Protein AF-A0A7R9L0I6-F1 (afdb_monomer_lite)

Foldseek 3Di:
DLVVLVVLLVVLVVVLVVLVVVLVVDDDPVSVVVSVVVNVVSVVVSVVSVVVSVVVVVVVVVVVVPPDDDDDDDDDDDDDDDDDPPDDDDDDPDDDDDPVDPDDDDDDDDPPPDDDDPVPDDDD

Radius of gyration: 24.61 Å; chains: 1; bounding box: 44×45×65 Å

Structure (mmCIF, N/CA/C/O backbone):
data_AF-A0A7R9L0I6-F1
#
_entry.id   AF-A0A7R9L0I6-F1
#
loop_
_atom_site.group_PDB
_atom_site.id
_atom_site.type_symbol
_atom_site.label_atom_id
_atom_site.label_alt_id
_atom_site.label_comp_id
_atom_site.label_asym_id
_atom_site.label_entity_id
_atom_site.label_seq_id
_atom_site.pdbx_PDB_ins_code
_atom_site.Cartn_x
_atom_site.Cartn_y
_atom_site.Cartn_z
_atom_site.occupancy
_atom_site.B_iso_or_equiv
_atom_site.auth_seq_id
_atom_site.auth_comp_id
_atom_site.auth_asym_id
_atom_site.auth_atom_id
_atom_site.pdbx_PDB_model_num
ATOM 1 N N . MET A 1 1 ? 10.136 9.818 -16.690 1.00 66.94 1 MET A N 1
ATOM 2 C CA . MET A 1 1 ? 10.253 8.770 -15.650 1.00 66.94 1 MET A CA 1
ATOM 3 C C . MET A 1 1 ? 10.707 9.339 -14.301 1.00 66.94 1 MET A C 1
ATOM 5 O O . MET A 1 1 ? 9.999 9.142 -13.325 1.00 66.94 1 MET A O 1
ATOM 9 N N . ALA A 1 2 ? 11.794 10.122 -14.231 1.00 76.00 2 ALA A N 1
ATOM 10 C CA . ALA A 1 2 ? 12.286 10.714 -12.974 1.00 76.00 2 ALA A CA 1
ATOM 11 C C . ALA A 1 2 ? 11.295 11.662 -12.254 1.00 76.00 2 ALA A C 1
ATOM 13 O O . ALA A 1 2 ? 11.227 11.666 -11.028 1.00 76.00 2 ALA A O 1
ATOM 14 N N . ALA A 1 3 ? 10.499 12.439 -13.001 1.00 84.69 3 ALA A N 1
ATOM 15 C CA . ALA A 1 3 ? 9.495 13.342 -12.424 1.00 84.69 3 ALA A CA 1
ATOM 16 C C . ALA A 1 3 ? 8.333 12.596 -11.740 1.00 84.69 3 ALA A C 1
ATOM 18 O O . ALA A 1 3 ? 7.868 13.033 -10.692 1.00 84.69 3 ALA A O 1
ATOM 19 N N . GLN A 1 4 ? 7.915 11.455 -12.300 1.00 89.31 4 GLN A N 1
ATOM 20 C CA . GLN A 1 4 ? 6.885 10.604 -11.700 1.00 89.31 4 GLN A CA 1
ATOM 21 C C . GLN A 1 4 ? 7.393 10.007 -10.386 1.00 89.31 4 GLN A C 1
ATOM 23 O O . GLN A 1 4 ? 6.761 10.175 -9.357 1.00 89.31 4 GLN A O 1
ATOM 28 N N . LEU A 1 5 ? 8.609 9.455 -10.399 1.00 90.06 5 LEU A N 1
ATOM 29 C CA . LEU A 1 5 ? 9.233 8.874 -9.211 1.00 90.06 5 LEU A CA 1
ATOM 30 C C . LEU A 1 5 ? 9.379 9.887 -8.062 1.00 90.06 5 LEU A C 1
ATOM 32 O O . LEU A 1 5 ? 9.248 9.540 -6.894 1.00 90.06 5 LEU A O 1
ATOM 36 N N . LYS A 1 6 ? 9.650 11.156 -8.390 1.00 91.38 6 LYS A N 1
ATOM 37 C CA . LYS A 1 6 ? 9.689 12.241 -7.404 1.00 91.38 6 LYS A CA 1
ATOM 38 C C . LYS A 1 6 ? 8.309 12.489 -6.785 1.00 91.38 6 LYS A C 1
ATOM 40 O O . LYS A 1 6 ? 8.226 12.603 -5.568 1.00 91.38 6 LYS A O 1
ATOM 45 N N . LYS A 1 7 ? 7.263 12.554 -7.613 1.00 95.00 7 LYS A N 1
ATOM 46 C CA . LYS A 1 7 ? 5.880 12.730 -7.157 1.00 95.00 7 LYS A CA 1
ATOM 47 C C . LYS A 1 7 ? 5.444 11.575 -6.250 1.00 95.00 7 LYS A C 1
ATOM 49 O O . LYS A 1 7 ? 4.889 11.829 -5.190 1.00 95.00 7 LYS A O 1
ATOM 54 N N . ASP A 1 8 ? 5.766 10.340 -6.628 1.00 94.44 8 ASP A N 1
ATOM 55 C CA . ASP A 1 8 ? 5.416 9.145 -5.851 1.00 94.44 8 ASP A CA 1
ATOM 56 C C . ASP A 1 8 ? 6.080 9.167 -4.458 1.00 94.44 8 ASP A C 1
ATOM 58 O O . ASP A 1 8 ? 5.448 8.860 -3.452 1.00 94.44 8 ASP A O 1
ATOM 62 N N . ILE A 1 9 ? 7.343 9.606 -4.367 1.00 93.94 9 ILE A N 1
ATOM 63 C CA . ILE A 1 9 ? 8.041 9.762 -3.078 1.00 93.94 9 ILE A CA 1
ATOM 64 C C . ILE A 1 9 ? 7.382 10.843 -2.206 1.00 93.94 9 ILE A C 1
ATOM 66 O O . ILE A 1 9 ? 7.241 10.644 -1.000 1.00 93.94 9 ILE A O 1
ATOM 70 N N . GLU A 1 10 ? 6.991 11.976 -2.795 1.00 96.12 10 GLU A N 1
ATOM 71 C CA . GLU A 1 10 ? 6.311 13.063 -2.074 1.00 96.12 10 GLU A CA 1
ATOM 72 C C . GLU A 1 10 ? 4.941 12.619 -1.537 1.00 96.12 10 GLU A C 1
ATOM 74 O O . GLU A 1 10 ? 4.581 12.955 -0.408 1.00 96.12 10 GLU A O 1
ATOM 79 N N . GLU A 1 11 ? 4.202 11.822 -2.309 1.00 97.25 11 GLU A N 1
ATOM 80 C CA . GLU A 1 11 ? 2.923 11.245 -1.890 1.00 97.25 11 GLU A CA 1
ATOM 81 C C . GLU A 1 11 ? 3.097 10.258 -0.730 1.00 97.25 11 GLU A C 1
ATOM 83 O O . GLU A 1 11 ? 2.384 10.346 0.271 1.00 97.25 11 GLU A O 1
ATOM 88 N N . ILE A 1 12 ? 4.103 9.379 -0.798 1.00 96.75 12 ILE A N 1
ATOM 89 C CA . ILE A 1 12 ? 4.423 8.479 0.317 1.00 96.75 12 ILE A CA 1
ATOM 90 C C . ILE A 1 12 ? 4.806 9.270 1.578 1.00 96.75 12 ILE A C 1
ATOM 92 O O . ILE A 1 12 ? 4.391 8.900 2.675 1.00 96.75 12 ILE A O 1
ATOM 96 N N . ASP A 1 13 ? 5.549 10.372 1.450 1.00 97.00 13 ASP A N 1
ATOM 97 C CA . ASP A 1 13 ? 5.916 11.228 2.587 1.00 97.00 13 ASP A CA 1
ATOM 98 C C . ASP A 1 13 ? 4.717 11.920 3.237 1.00 97.00 13 ASP A C 1
ATOM 100 O O . ASP A 1 13 ? 4.650 12.046 4.46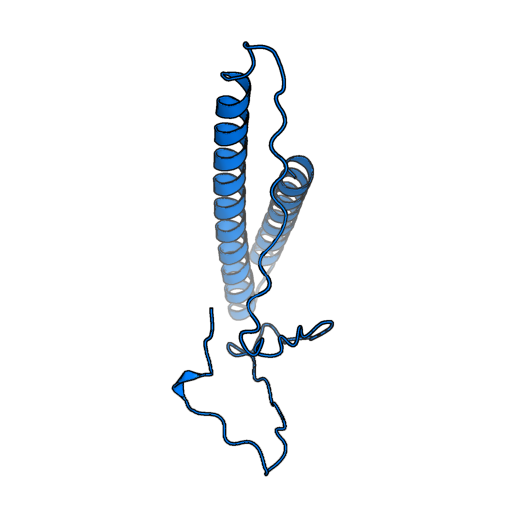8 1.00 97.00 13 ASP A O 1
ATOM 104 N N . HIS A 1 14 ? 3.746 12.332 2.426 1.00 97.81 14 HIS A N 1
ATOM 105 C CA . HIS A 1 14 ? 2.483 12.858 2.919 1.00 97.81 14 HIS A CA 1
ATOM 106 C C . HIS A 1 14 ? 1.698 11.786 3.686 1.00 97.81 14 HIS A C 1
ATOM 108 O O . HIS A 1 14 ? 1.356 11.992 4.853 1.00 97.81 14 HIS A O 1
ATOM 114 N N . ASN A 1 15 ? 1.510 10.616 3.074 1.00 97.19 15 ASN A N 1
ATOM 115 C CA . ASN A 1 15 ? 0.753 9.507 3.655 1.00 97.19 15 ASN A CA 1
ATOM 116 C C . ASN A 1 15 ? 1.399 8.982 4.945 1.00 97.19 15 ASN A C 1
ATOM 118 O O . ASN A 1 15 ? 0.704 8.704 5.919 1.00 97.19 15 ASN A O 1
ATOM 122 N N . LEU A 1 16 ? 2.733 8.895 5.001 1.00 97.38 16 LEU A N 1
ATOM 123 C CA . LEU A 1 16 ? 3.459 8.528 6.221 1.00 97.38 16 LEU A CA 1
ATOM 124 C C . LEU A 1 16 ? 3.205 9.530 7.348 1.00 97.38 16 LEU A C 1
ATOM 126 O O . LEU A 1 16 ? 2.970 9.136 8.490 1.00 97.38 16 LEU A O 1
ATOM 130 N N . SER A 1 17 ? 3.236 10.823 7.029 1.00 97.62 17 SER A N 1
ATOM 131 C CA . SER A 1 17 ? 2.995 11.882 8.011 1.00 97.62 17 SER A CA 1
ATOM 132 C C . SER A 1 17 ? 1.564 11.822 8.559 1.00 97.62 17 SER A C 1
ATOM 134 O O . SER A 1 17 ? 1.356 11.979 9.766 1.00 97.62 17 SER A O 1
ATOM 136 N N . GLU A 1 18 ? 0.585 11.541 7.696 1.00 97.62 18 GLU A N 1
ATOM 137 C CA . GLU A 1 18 ? -0.809 11.328 8.092 1.00 97.62 18 GLU A CA 1
ATOM 138 C C . GLU A 1 18 ? -0.967 10.078 8.969 1.00 97.62 18 GLU A C 1
ATOM 140 O O . GLU A 1 18 ? -1.536 10.165 10.058 1.00 97.62 18 GLU A O 1
ATOM 145 N N . LEU A 1 19 ? -0.411 8.933 8.563 1.00 96.88 19 LEU A N 1
ATOM 146 C CA . LEU A 1 19 ? -0.495 7.684 9.328 1.00 96.88 19 LEU A CA 1
ATOM 147 C C . LEU A 1 19 ? 0.127 7.806 10.720 1.00 96.88 19 LEU A C 1
ATOM 149 O O . LEU A 1 19 ? -0.463 7.331 11.691 1.00 96.88 19 LEU A O 1
ATOM 153 N N . LEU A 1 20 ? 1.273 8.480 10.843 1.00 94.62 20 LEU A N 1
ATOM 154 C CA . LEU A 1 20 ? 1.897 8.747 12.141 1.00 94.62 20 LEU A CA 1
ATOM 155 C C . LEU A 1 20 ? 1.007 9.638 13.018 1.00 94.62 20 LEU A C 1
ATOM 157 O O . LEU A 1 20 ? 0.880 9.394 14.219 1.00 94.62 20 LEU A O 1
ATOM 161 N N . SER A 1 21 ? 0.345 10.639 12.431 1.00 97.44 21 SER A N 1
ATOM 162 C CA . SER A 1 21 ? -0.634 11.466 13.146 1.00 97.44 21 SER A CA 1
ATOM 163 C C . SER A 1 21 ? -1.826 10.637 13.637 1.00 97.44 21 SER A C 1
ATOM 165 O O . SER A 1 21 ? -2.201 10.702 14.812 1.00 97.44 21 SER A O 1
ATOM 167 N N . LEU A 1 22 ? -2.383 9.788 12.771 1.00 97.25 22 LEU A N 1
ATOM 168 C CA . LEU A 1 22 ? -3.489 8.894 13.111 1.00 97.25 22 LEU A CA 1
ATOM 169 C C . LEU A 1 22 ? -3.093 7.882 14.194 1.00 97.25 22 LEU A C 1
ATOM 171 O O . LEU A 1 22 ? -3.896 7.595 15.083 1.00 97.25 22 LEU A O 1
ATOM 175 N N . GLU A 1 23 ? -1.862 7.369 14.169 1.00 95.19 23 GLU A N 1
ATOM 17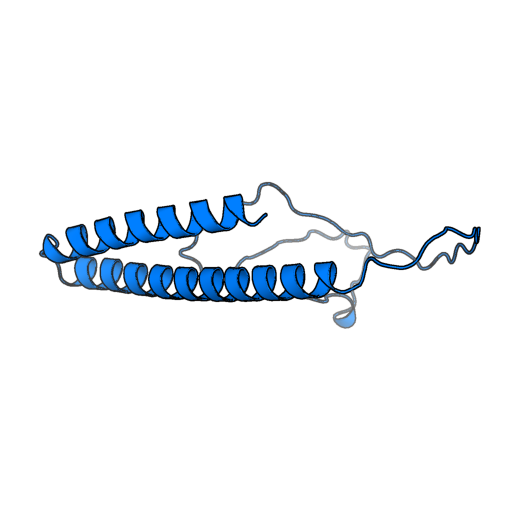6 C CA . GLU A 1 23 ? -1.353 6.426 15.170 1.00 95.19 23 GLU A CA 1
ATOM 177 C C . GLU A 1 23 ? -1.241 7.076 16.556 1.00 95.19 23 GLU A C 1
ATOM 179 O O . GLU A 1 23 ? -1.624 6.462 17.559 1.00 95.19 23 GLU A O 1
ATOM 184 N N . LEU A 1 24 ? -0.793 8.336 16.615 1.00 95.44 24 LEU A N 1
ATOM 185 C CA . LEU A 1 24 ? -0.745 9.122 17.852 1.00 95.44 24 LEU A CA 1
ATOM 186 C C . LEU A 1 24 ? -2.143 9.355 18.440 1.00 95.44 24 LEU A C 1
ATOM 188 O O . LEU A 1 24 ? -2.321 9.294 19.660 1.00 95.44 24 LEU A O 1
ATOM 192 N N . LEU A 1 25 ? -3.137 9.601 17.585 1.00 97.00 25 LEU A N 1
ATOM 193 C CA . LEU A 1 25 ? -4.526 9.834 17.995 1.00 97.00 25 LEU A CA 1
ATOM 194 C C . LEU A 1 25 ? -5.285 8.538 18.317 1.00 97.00 25 LEU A C 1
ATOM 196 O O . LEU A 1 25 ? -6.281 8.560 19.053 1.00 97.00 25 LEU A O 1
ATOM 200 N N . ALA A 1 26 ? -4.839 7.399 17.790 1.00 96.19 26 ALA A N 1
ATOM 201 C CA . ALA A 1 26 ? -5.503 6.122 17.979 1.00 96.19 26 ALA A CA 1
ATOM 202 C C . ALA A 1 26 ? -5.474 5.689 19.454 1.00 96.19 26 ALA A C 1
ATOM 204 O O . ALA A 1 26 ? -4.437 5.649 20.110 1.00 96.19 26 ALA A O 1
ATOM 205 N N . LYS A 1 27 ? -6.635 5.296 19.990 1.00 96.19 27 LYS A N 1
ATOM 206 C CA . LYS A 1 27 ? -6.759 4.796 21.376 1.00 96.19 27 LYS A CA 1
ATOM 207 C C . LYS A 1 27 ? -6.790 3.272 21.468 1.00 96.19 27 LYS A C 1
ATOM 209 O O . LYS A 1 27 ? -6.405 2.706 22.485 1.00 96.19 27 LYS A O 1
ATOM 214 N N . ARG A 1 28 ? -7.267 2.597 20.418 1.00 97.50 28 ARG A N 1
ATOM 215 C CA . ARG A 1 28 ? -7.422 1.135 20.388 1.00 97.50 28 ARG A CA 1
ATOM 216 C C . ARG A 1 28 ? -6.122 0.477 19.939 1.00 97.50 28 ARG A C 1
ATOM 218 O O . ARG A 1 28 ? -5.606 0.820 18.880 1.00 97.50 28 ARG A O 1
ATOM 225 N N . GLN A 1 29 ? -5.654 -0.517 20.694 1.00 95.69 29 GLN A N 1
ATOM 226 C CA . GLN A 1 29 ? -4.385 -1.194 20.412 1.00 95.69 29 GLN A CA 1
ATOM 227 C C . GLN A 1 29 ? -4.347 -1.829 19.018 1.00 95.69 29 GLN A C 1
ATOM 229 O O . GLN A 1 29 ? -3.388 -1.623 18.287 1.00 95.69 29 GLN A O 1
ATOM 234 N N . HIS A 1 30 ? -5.417 -2.519 18.614 1.00 96.19 30 HIS A N 1
ATOM 235 C CA . HIS A 1 30 ? -5.525 -3.095 17.271 1.00 96.19 30 HIS A CA 1
ATOM 236 C C . HIS A 1 30 ? -5.347 -2.044 16.160 1.00 96.19 30 HIS A C 1
ATOM 238 O O . HIS A 1 30 ? -4.651 -2.287 15.181 1.00 96.19 30 HIS A O 1
ATOM 244 N N . VAL A 1 31 ? -5.940 -0.855 16.325 1.00 96.62 31 VAL A N 1
ATOM 245 C CA . VAL A 1 31 ? -5.835 0.233 15.339 1.00 96.62 31 VAL A CA 1
ATOM 246 C C . VAL A 1 31 ? -4.404 0.764 15.276 1.00 96.62 31 VAL A C 1
ATOM 248 O O . VAL A 1 31 ? -3.886 0.952 14.183 1.00 96.62 31 VAL A O 1
ATOM 251 N N . LYS A 1 32 ? -3.730 0.919 16.424 1.00 97.12 32 LYS A N 1
ATOM 252 C CA . LYS A 1 32 ? -2.301 1.272 16.454 1.00 97.12 32 LYS A CA 1
ATOM 253 C C . LYS A 1 32 ? -1.448 0.245 15.720 1.00 97.12 32 LYS A C 1
ATOM 255 O O . LYS A 1 32 ? -0.603 0.616 14.920 1.00 97.12 32 LYS A O 1
ATOM 260 N N . THR A 1 33 ? -1.685 -1.045 15.954 1.00 96.19 33 THR A N 1
ATOM 261 C CA . THR A 1 33 ? -0.947 -2.116 15.274 1.00 96.19 33 THR A CA 1
ATOM 262 C C . THR A 1 33 ? -1.152 -2.077 13.760 1.00 96.19 33 THR A C 1
ATOM 264 O O . THR A 1 33 ? -0.182 -2.242 13.024 1.00 96.19 33 THR A O 1
ATOM 267 N N . LEU A 1 34 ? -2.378 -1.821 13.295 1.00 97.25 34 LEU A N 1
ATOM 268 C CA . LEU A 1 34 ? -2.688 -1.698 11.869 1.00 97.25 34 LEU A CA 1
ATOM 269 C C . LEU A 1 34 ? -1.983 -0.488 11.241 1.00 97.25 34 LEU A C 1
ATOM 271 O O . LEU A 1 34 ? -1.286 -0.647 10.244 1.00 97.25 34 LEU A O 1
ATOM 275 N N . LEU A 1 35 ? -2.092 0.689 11.863 1.00 96.19 35 LEU A N 1
ATOM 276 C CA . LEU A 1 35 ? -1.430 1.910 11.390 1.00 96.19 35 LEU A CA 1
ATOM 277 C C . LEU A 1 35 ? 0.098 1.761 11.391 1.00 96.19 35 LEU A C 1
ATOM 279 O O . LEU A 1 35 ? 0.748 2.099 10.410 1.00 96.19 35 LEU A O 1
ATOM 283 N N . SER A 1 36 ? 0.669 1.159 12.437 1.00 95.44 36 SER A N 1
ATOM 284 C CA . SER A 1 36 ? 2.108 0.885 12.528 1.00 95.44 36 SER A CA 1
ATOM 285 C C . SER A 1 36 ? 2.591 -0.079 11.438 1.00 95.44 36 SER A C 1
ATOM 287 O O . SER A 1 36 ? 3.675 0.102 10.878 1.00 95.44 36 SER A O 1
ATOM 289 N N . LYS A 1 37 ? 1.794 -1.108 11.109 1.00 97.06 37 LYS A N 1
ATOM 290 C CA . LYS A 1 37 ? 2.095 -2.037 10.008 1.00 97.06 37 LYS A CA 1
ATOM 291 C C . LYS A 1 37 ? 2.133 -1.293 8.672 1.00 97.06 37 LYS A C 1
ATOM 293 O O . LYS A 1 37 ? 3.078 -1.484 7.910 1.00 97.06 37 LYS A O 1
ATOM 298 N N . GLU A 1 38 ? 1.161 -0.420 8.429 1.00 97.00 38 GLU A N 1
ATOM 299 C CA . GLU A 1 38 ? 1.078 0.344 7.184 1.00 97.00 38 GLU A CA 1
ATOM 300 C C . GLU A 1 38 ? 2.203 1.382 7.062 1.00 97.00 38 GLU A C 1
ATOM 302 O O . GLU A 1 38 ? 2.869 1.454 6.029 1.00 97.00 38 GLU A O 1
ATOM 307 N N . SER A 1 39 ? 2.525 2.091 8.148 1.00 95.81 39 SER A N 1
ATOM 308 C CA . SER A 1 39 ? 3.678 2.999 8.207 1.00 95.81 39 SER A CA 1
ATOM 309 C C . SER A 1 39 ? 4.993 2.285 7.869 1.00 95.81 39 SER A C 1
ATOM 311 O O . SER A 1 39 ? 5.836 2.825 7.149 1.00 95.81 39 SER A O 1
ATOM 313 N N . LYS A 1 40 ? 5.183 1.044 8.339 1.00 96.50 40 LYS A N 1
ATOM 314 C CA . LYS A 1 40 ? 6.363 0.234 7.985 1.00 96.50 40 LYS A CA 1
ATOM 315 C C . LYS A 1 40 ? 6.374 -0.152 6.508 1.00 96.50 40 LYS A C 1
ATOM 317 O O . LYS A 1 40 ? 7.427 -0.040 5.882 1.00 96.50 40 LYS A O 1
ATOM 322 N N . ARG A 1 41 ? 5.226 -0.556 5.954 1.00 97.62 41 ARG A N 1
ATOM 323 C CA . ARG A 1 41 ? 5.082 -0.896 4.529 1.00 97.62 41 ARG A CA 1
ATOM 324 C C . ARG A 1 41 ? 5.464 0.290 3.639 1.00 97.62 41 ARG A C 1
ATOM 326 O O . ARG A 1 41 ? 6.324 0.144 2.777 1.00 97.62 41 ARG A O 1
ATOM 333 N N . LEU A 1 42 ? 4.907 1.473 3.904 1.00 96.62 42 LEU A N 1
ATOM 334 C CA . LEU A 1 42 ? 5.223 2.692 3.151 1.00 96.62 42 LEU A CA 1
ATOM 335 C C . LEU A 1 42 ? 6.680 3.138 3.322 1.00 96.62 42 LEU A C 1
ATOM 337 O O . LEU A 1 42 ? 7.298 3.617 2.374 1.00 96.62 42 LEU A O 1
ATOM 341 N N . THR A 1 43 ? 7.265 2.950 4.508 1.00 96.19 43 THR A N 1
ATOM 342 C CA . THR A 1 43 ? 8.691 3.242 4.732 1.00 96.19 43 THR A CA 1
ATOM 343 C C . THR A 1 43 ? 9.583 2.350 3.867 1.00 96.19 43 THR A C 1
ATOM 345 O O . THR A 1 43 ? 10.565 2.826 3.292 1.00 96.19 43 THR A O 1
ATOM 348 N N . GLN A 1 44 ? 9.235 1.067 3.748 1.00 96.94 44 GLN A N 1
ATOM 349 C CA . GLN A 1 44 ? 9.938 0.142 2.868 1.00 96.94 44 GLN A CA 1
ATOM 350 C C . GLN A 1 44 ? 9.777 0.553 1.398 1.00 96.94 44 GLN A C 1
ATOM 352 O O . GLN A 1 44 ? 10.782 0.721 0.710 1.00 96.94 44 GLN A O 1
ATOM 357 N N . GLU A 1 45 ? 8.550 0.809 0.945 1.00 95.50 45 GLU A N 1
ATOM 358 C CA . GLU A 1 45 ? 8.264 1.236 -0.431 1.00 95.50 45 GLU A CA 1
ATOM 359 C C . GLU A 1 45 ? 9.044 2.510 -0.804 1.00 95.50 45 GLU A C 1
ATOM 361 O O . GLU A 1 45 ? 9.716 2.568 -1.836 1.00 95.50 45 GLU A O 1
ATOM 366 N N . LYS A 1 46 ? 9.082 3.504 0.094 1.00 94.81 46 LYS A N 1
ATOM 367 C CA . LYS A 1 46 ? 9.904 4.710 -0.080 1.00 94.81 46 LYS A CA 1
ATOM 368 C C . LYS A 1 46 ? 11.381 4.374 -0.278 1.00 94.81 46 LYS A C 1
ATOM 370 O O . LYS A 1 46 ? 12.044 4.982 -1.121 1.00 94.81 46 LYS A O 1
ATOM 375 N N . SER A 1 47 ? 11.919 3.444 0.510 1.00 95.56 47 SER A N 1
ATOM 376 C CA . SER A 1 47 ? 13.330 3.056 0.417 1.00 95.56 47 SER A CA 1
ATOM 377 C C . SER A 1 47 ? 13.667 2.423 -0.938 1.00 95.56 47 SER A C 1
ATOM 379 O O . SER A 1 47 ? 14.707 2.738 -1.521 1.00 95.56 47 SER A O 1
ATOM 381 N N . GLU A 1 48 ? 12.751 1.626 -1.490 1.00 95.38 48 GLU A N 1
ATOM 382 C CA . GLU A 1 48 ? 12.882 0.995 -2.805 1.00 95.38 48 GLU A CA 1
ATOM 383 C C . GLU A 1 48 ? 12.815 2.039 -3.931 1.00 95.38 48 GLU A C 1
ATOM 385 O O . GLU A 1 48 ? 13.666 2.047 -4.827 1.00 95.38 48 GLU A O 1
ATOM 390 N N . LEU A 1 49 ? 11.883 2.996 -3.855 1.00 93.69 49 LEU A N 1
ATOM 391 C CA . LEU A 1 49 ? 11.798 4.093 -4.828 1.00 93.69 49 LEU A CA 1
ATOM 392 C C . LEU A 1 49 ? 13.030 5.005 -4.787 1.00 93.69 49 LEU A C 1
ATOM 394 O O . LEU A 1 49 ? 13.504 5.454 -5.835 1.00 93.69 49 LEU A O 1
ATOM 398 N N . LEU A 1 50 ? 13.594 5.259 -3.604 1.00 93.12 50 LEU A N 1
ATOM 399 C CA . LEU A 1 50 ? 14.844 6.010 -3.465 1.00 93.12 50 LEU A CA 1
ATOM 400 C C . LEU A 1 50 ? 16.037 5.258 -4.067 1.00 93.12 50 LEU A C 1
ATOM 402 O O . LEU A 1 50 ? 16.867 5.881 -4.736 1.00 93.12 50 LEU A O 1
ATOM 406 N N . ALA A 1 51 ? 16.113 3.938 -3.881 1.00 93.06 51 ALA A N 1
ATOM 407 C CA . ALA A 1 51 ? 17.135 3.106 -4.513 1.00 93.06 51 ALA A CA 1
ATOM 408 C C . ALA A 1 51 ? 17.013 3.151 -6.045 1.00 93.06 51 ALA A C 1
ATOM 410 O O . ALA A 1 51 ? 17.993 3.453 -6.730 1.00 93.06 51 ALA A O 1
ATOM 411 N N . LYS A 1 52 ? 15.794 2.992 -6.572 1.00 92.00 52 LYS A N 1
ATOM 412 C CA . LYS A 1 52 ? 15.494 3.101 -8.007 1.00 92.00 52 LYS A CA 1
ATOM 413 C C . LYS A 1 52 ? 15.838 4.479 -8.571 1.00 92.00 52 LYS A C 1
ATOM 415 O O . LYS A 1 52 ? 16.377 4.593 -9.669 1.00 92.00 52 LYS A O 1
ATOM 420 N N . ARG A 1 53 ? 15.578 5.549 -7.810 1.00 90.31 53 ARG A N 1
ATOM 421 C CA . ARG A 1 53 ? 15.957 6.916 -8.198 1.00 90.31 53 ARG A CA 1
ATOM 422 C C . ARG A 1 53 ? 17.469 7.052 -8.323 1.00 90.31 53 ARG A C 1
ATOM 424 O O . ARG A 1 53 ? 17.945 7.672 -9.270 1.00 90.31 53 ARG A O 1
ATOM 431 N N . LYS A 1 54 ? 18.217 6.496 -7.368 1.00 88.69 54 LYS A N 1
ATOM 432 C CA . LYS A 1 54 ? 19.683 6.536 -7.359 1.00 88.69 54 LYS A CA 1
ATOM 433 C C . LYS A 1 54 ? 20.273 5.772 -8.545 1.00 88.69 54 LYS A C 1
ATOM 435 O O . LYS A 1 54 ? 21.203 6.271 -9.171 1.00 88.69 54 LYS A O 1
ATOM 440 N N . GLU A 1 55 ? 19.720 4.607 -8.866 1.00 89.25 55 GLU A N 1
ATOM 441 C CA . GLU A 1 55 ? 20.115 3.814 -10.035 1.00 89.25 55 GLU A CA 1
ATOM 442 C C . GLU A 1 55 ? 19.864 4.570 -11.345 1.00 89.25 55 GLU A C 1
ATOM 444 O O . GLU A 1 55 ? 20.761 4.672 -12.180 1.00 89.25 55 GLU A O 1
ATOM 449 N N . LEU A 1 56 ? 18.690 5.194 -11.489 1.00 84.69 56 LEU A N 1
ATOM 450 C CA . LEU A 1 56 ? 18.346 5.964 -12.684 1.00 84.69 56 LEU A CA 1
ATOM 451 C C . LEU A 1 56 ? 19.304 7.151 -12.886 1.00 84.69 56 LEU A C 1
ATOM 453 O O . LEU A 1 56 ? 19.848 7.317 -13.974 1.00 84.69 56 LEU A O 1
ATOM 457 N N . VAL A 1 57 ? 19.619 7.897 -11.822 1.00 83.44 57 VAL A N 1
ATOM 458 C CA . VAL A 1 57 ? 20.608 8.993 -11.869 1.00 83.44 57 VAL A CA 1
ATOM 459 C C . VAL A 1 57 ? 22.019 8.486 -12.210 1.00 83.44 57 VAL A C 1
ATOM 461 O O . VAL A 1 57 ? 22.746 9.138 -12.965 1.00 83.44 57 VAL A O 1
ATOM 464 N N . ALA A 1 58 ? 22.420 7.322 -11.692 1.00 81.31 58 ALA A N 1
ATOM 465 C CA . ALA A 1 58 ? 23.711 6.715 -12.021 1.00 81.31 58 ALA A CA 1
ATOM 466 C C . ALA A 1 58 ? 23.786 6.294 -13.500 1.00 81.31 58 ALA A C 1
ATOM 468 O O . ALA A 1 58 ? 24.803 6.526 -14.153 1.00 81.31 58 ALA A O 1
ATOM 469 N N . SER A 1 59 ? 22.699 5.740 -14.044 1.00 76.00 59 SER A N 1
ATOM 470 C CA . SER A 1 59 ? 22.607 5.346 -15.454 1.00 76.00 59 SER A CA 1
ATOM 471 C C . SER A 1 59 ? 22.583 6.545 -16.415 1.00 76.00 59 SER A C 1
ATOM 473 O O . SER A 1 59 ? 23.252 6.514 -17.447 1.00 76.00 59 SER A O 1
ATOM 475 N N . GLU A 1 60 ? 21.914 7.644 -16.048 1.00 68.44 60 GLU A N 1
ATOM 476 C CA . GLU A 1 60 ? 21.927 8.897 -16.818 1.00 68.44 60 GLU A CA 1
ATOM 477 C C . GLU A 1 60 ? 23.327 9.529 -16.847 1.00 68.44 60 GLU A C 1
ATOM 479 O O . GLU A 1 60 ? 23.760 10.036 -17.880 1.00 68.44 60 GLU A O 1
ATOM 484 N N . SER A 1 61 ? 24.080 9.434 -15.747 1.00 60.16 61 SER A N 1
ATOM 485 C CA . SER A 1 61 ? 25.448 9.968 -15.662 1.00 60.16 61 SER A CA 1
ATOM 486 C C . SER A 1 61 ? 26.445 9.204 -16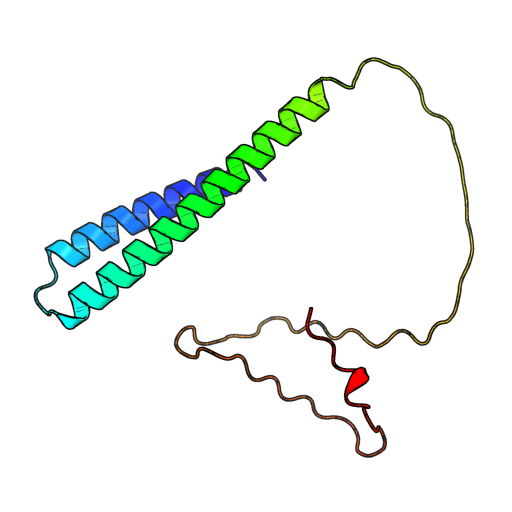.547 1.00 60.16 61 SER A C 1
ATOM 488 O O . SER A 1 61 ? 27.418 9.788 -17.021 1.00 60.16 61 SER A O 1
ATOM 490 N N . LEU A 1 62 ? 26.200 7.914 -16.806 1.00 57.59 62 LEU A N 1
ATOM 491 C CA . LEU A 1 62 ? 27.024 7.082 -17.693 1.00 57.59 62 LEU A CA 1
ATOM 492 C C . LEU A 1 62 ? 26.740 7.345 -19.180 1.00 57.59 62 LEU A C 1
ATOM 494 O O . LEU A 1 62 ? 27.662 7.300 -19.989 1.00 57.59 62 LEU A O 1
ATOM 498 N N . ALA A 1 63 ? 25.499 7.681 -19.545 1.00 53.28 63 ALA A N 1
ATOM 499 C CA . ALA A 1 63 ? 25.117 7.955 -20.933 1.00 53.28 63 ALA A CA 1
ATOM 500 C C . ALA A 1 63 ? 25.703 9.272 -21.488 1.00 53.28 63 ALA A C 1
ATOM 502 O O . ALA A 1 63 ? 25.879 9.415 -22.697 1.00 53.28 63 ALA A O 1
ATOM 503 N N . ILE A 1 64 ? 26.044 10.230 -20.620 1.00 52.75 64 ILE A N 1
ATOM 504 C CA . ILE A 1 64 ? 26.586 11.540 -21.026 1.00 52.75 64 ILE A CA 1
ATOM 505 C C . ILE A 1 64 ? 28.092 11.455 -21.353 1.00 52.75 64 ILE A C 1
ATOM 507 O O . ILE A 1 64 ? 28.618 12.311 -22.059 1.00 52.75 64 ILE A O 1
ATOM 511 N N . ALA A 1 65 ? 28.790 10.400 -20.919 1.00 50.09 65 ALA A N 1
ATOM 512 C CA . ALA A 1 65 ? 30.222 10.217 -21.174 1.00 50.09 65 ALA A CA 1
ATOM 513 C C . ALA A 1 65 ? 30.552 9.577 -22.541 1.00 50.09 65 ALA A C 1
ATOM 515 O O . ALA A 1 65 ? 31.728 9.428 -22.865 1.00 50.09 65 ALA A O 1
ATOM 516 N N . SER A 1 66 ? 29.553 9.182 -23.342 1.00 49.41 66 SER A N 1
ATOM 517 C CA . SER A 1 66 ? 29.769 8.392 -24.572 1.00 49.41 66 SER A CA 1
ATOM 518 C C . SER A 1 66 ? 29.381 9.090 -25.880 1.00 49.41 66 SER A C 1
ATOM 520 O O . SER A 1 66 ? 29.477 8.471 -26.935 1.00 49.41 66 SER A O 1
ATOM 522 N N . ASN A 1 67 ? 28.985 10.366 -25.851 1.00 44.78 67 ASN A N 1
ATOM 523 C CA . ASN A 1 67 ? 28.609 11.117 -27.055 1.00 44.78 67 ASN A CA 1
ATOM 524 C C . ASN A 1 67 ? 29.695 12.121 -27.480 1.00 44.78 67 ASN A C 1
ATOM 526 O O . ASN A 1 67 ? 29.496 13.331 -27.437 1.00 44.78 67 ASN A O 1
ATOM 530 N N . ASP A 1 68 ? 30.830 11.598 -27.939 1.00 43.25 68 ASP A N 1
ATOM 531 C CA . ASP A 1 68 ? 31.656 12.271 -28.947 1.00 43.25 68 ASP A CA 1
ATOM 532 C C . ASP A 1 68 ? 32.246 11.218 -29.892 1.00 43.25 68 ASP A C 1
ATOM 534 O O . ASP A 1 68 ? 33.319 10.680 -29.636 1.00 43.25 68 ASP A O 1
ATOM 538 N N . SER A 1 69 ? 31.486 10.843 -30.929 1.00 41.38 69 SER A N 1
ATOM 539 C CA . SER A 1 69 ? 31.995 10.342 -32.219 1.00 41.38 69 SER A CA 1
ATOM 540 C C . SER A 1 69 ? 30.845 10.052 -33.193 1.00 41.38 69 SER A C 1
ATOM 542 O O . SER A 1 69 ? 30.180 9.023 -33.152 1.00 41.38 69 SER A O 1
ATOM 544 N N . SER A 1 70 ? 30.629 11.027 -34.066 1.00 40.81 70 SER A N 1
ATOM 545 C CA . SER A 1 70 ? 30.161 10.989 -35.455 1.00 40.81 70 SER A CA 1
ATOM 546 C C . SER A 1 70 ? 29.783 9.652 -36.140 1.00 40.81 70 SER A C 1
ATOM 548 O O . SER A 1 70 ? 30.624 8.793 -36.383 1.00 40.81 70 SER A O 1
ATOM 550 N N . SER A 1 71 ? 28.575 9.698 -36.724 1.00 37.69 71 SER A N 1
ATOM 551 C CA . SER A 1 71 ? 28.159 9.223 -38.065 1.00 37.69 71 SER A CA 1
ATOM 552 C C . SER A 1 71 ? 27.533 7.819 -38.247 1.00 37.69 71 SER A C 1
ATOM 554 O O . SER A 1 71 ? 27.993 6.849 -37.651 1.00 37.69 71 SER A O 1
ATOM 556 N N . PRO A 1 72 ? 26.482 7.688 -39.099 1.00 48.59 72 PRO A N 1
ATOM 557 C CA . PRO A 1 72 ? 25.644 6.496 -39.205 1.00 48.59 72 PRO A CA 1
ATOM 558 C C . PRO A 1 72 ? 26.111 5.555 -40.325 1.00 48.59 72 PRO A C 1
ATOM 560 O O . PRO A 1 72 ? 26.645 5.989 -41.346 1.00 48.59 72 PRO A O 1
ATOM 563 N N . SER A 1 73 ? 25.844 4.256 -40.193 1.00 32.72 73 SER A N 1
ATOM 564 C CA . SER A 1 73 ? 25.896 3.329 -41.327 1.00 32.72 73 SER A CA 1
ATOM 565 C C . SER A 1 73 ? 24.863 2.216 -41.199 1.00 32.72 73 SER A C 1
ATOM 567 O O . SER A 1 73 ? 24.671 1.606 -40.153 1.00 32.72 73 SER A O 1
ATOM 569 N N . VAL A 1 74 ? 24.184 2.039 -42.325 1.00 39.62 74 VAL A N 1
ATOM 570 C CA . VAL A 1 74 ? 23.112 1.112 -42.670 1.00 39.62 74 VAL A CA 1
ATOM 571 C C . VAL A 1 74 ? 23.508 -0.345 -42.425 1.00 39.62 74 VAL A C 1
ATOM 573 O O . VAL A 1 74 ? 24.578 -0.767 -42.853 1.00 39.62 74 VAL A O 1
ATOM 576 N N . ALA A 1 75 ? 22.590 -1.134 -41.867 1.00 36.53 75 ALA A N 1
ATOM 577 C CA . ALA A 1 75 ? 22.504 -2.564 -42.152 1.00 36.53 75 ALA A CA 1
ATOM 578 C C . ALA A 1 75 ? 21.050 -3.034 -42.014 1.00 36.53 75 ALA A C 1
ATOM 580 O O . ALA A 1 75 ? 20.550 -3.327 -40.930 1.00 36.53 75 ALA A O 1
ATOM 581 N N . THR A 1 76 ? 20.374 -3.068 -43.156 1.00 40.69 76 THR A N 1
ATOM 582 C CA . THR A 1 76 ? 19.183 -3.869 -43.423 1.00 40.69 76 THR A CA 1
ATOM 583 C C . THR A 1 76 ? 19.479 -5.334 -43.103 1.00 40.69 76 THR A C 1
ATOM 585 O O . THR A 1 76 ? 20.481 -5.855 -43.581 1.00 40.69 76 THR A O 1
ATOM 588 N N . ASN A 1 77 ? 18.603 -6.008 -42.360 1.00 32.09 77 ASN A N 1
ATOM 589 C CA . ASN A 1 77 ? 18.452 -7.458 -42.455 1.00 32.09 77 ASN A CA 1
ATOM 590 C C . ASN A 1 77 ? 16.991 -7.825 -42.199 1.00 32.09 77 ASN A C 1
ATOM 592 O O . ASN A 1 77 ? 16.498 -7.797 -41.073 1.00 32.09 77 ASN A O 1
ATOM 596 N N . GLU A 1 78 ? 16.309 -8.143 -43.294 1.00 41.47 78 GLU A N 1
ATOM 597 C CA . GLU A 1 78 ? 15.048 -8.862 -43.283 1.00 41.47 78 GLU A CA 1
ATOM 598 C C . GLU A 1 78 ? 15.273 -10.366 -43.060 1.00 41.47 78 GLU A C 1
ATOM 600 O O . GLU A 1 78 ? 16.323 -10.917 -43.383 1.00 41.47 78 GLU A O 1
ATOM 605 N N . SER A 1 79 ? 14.186 -11.016 -42.637 1.00 34.34 79 SER A N 1
ATOM 606 C CA . SER A 1 79 ? 13.880 -12.445 -42.773 1.00 34.34 79 SER A CA 1
ATOM 607 C C . SER A 1 79 ? 14.568 -13.447 -41.841 1.00 34.34 79 SER A C 1
ATOM 609 O O . SER A 1 79 ? 15.672 -13.926 -42.080 1.00 34.34 79 SER A O 1
ATOM 611 N N . SER A 1 80 ? 13.774 -13.986 -40.913 1.00 34.19 80 SER A N 1
ATOM 612 C CA . SER A 1 80 ? 13.338 -15.385 -41.055 1.00 34.19 80 SER A CA 1
ATOM 613 C C . SER A 1 80 ? 12.172 -15.702 -40.130 1.00 34.19 80 SER A C 1
ATOM 615 O O . SER A 1 80 ? 12.317 -15.802 -38.915 1.00 34.19 80 SER A O 1
ATOM 617 N N . ALA A 1 81 ? 11.014 -15.917 -40.749 1.00 47.28 81 ALA A N 1
ATOM 618 C CA . ALA A 1 81 ? 9.908 -16.643 -40.163 1.00 47.28 81 ALA A CA 1
ATOM 619 C C . ALA A 1 81 ? 10.368 -18.055 -39.759 1.00 47.28 81 ALA A C 1
ATOM 621 O O . ALA A 1 81 ? 10.761 -18.858 -40.605 1.00 47.28 81 ALA A O 1
ATOM 622 N N . ARG A 1 82 ? 10.275 -18.371 -38.467 1.00 38.31 82 ARG A N 1
ATOM 623 C CA . ARG A 1 82 ? 10.115 -19.746 -37.995 1.0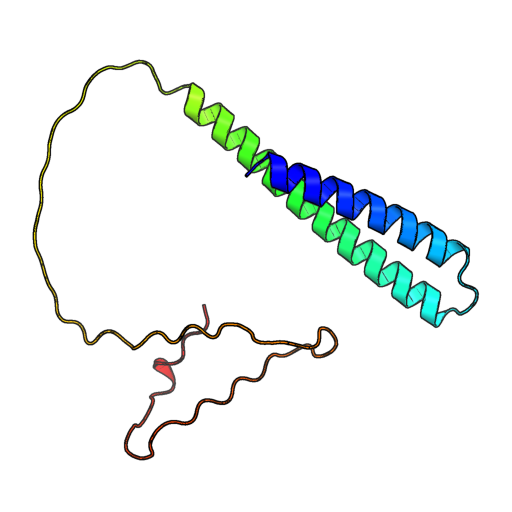0 38.31 82 ARG A CA 1
ATOM 624 C C . ARG A 1 82 ? 8.790 -19.827 -37.261 1.00 38.31 82 ARG A C 1
ATOM 626 O O . ARG A 1 82 ? 8.597 -19.222 -36.215 1.00 38.31 82 ARG A O 1
ATOM 633 N N . SER A 1 83 ? 7.874 -20.554 -37.879 1.00 46.62 83 SER A N 1
ATOM 634 C CA . SER A 1 83 ? 6.627 -21.034 -37.308 1.00 46.62 83 SER A CA 1
ATOM 635 C C . SER A 1 83 ? 6.931 -22.039 -36.195 1.00 46.62 83 SER A C 1
ATOM 637 O O . SER A 1 83 ? 6.929 -23.247 -36.422 1.00 46.62 83 SER A O 1
ATOM 639 N N . GLU A 1 84 ? 7.225 -21.542 -35.001 1.00 47.78 84 GLU A N 1
ATOM 640 C CA . GLU A 1 84 ? 6.969 -22.283 -33.770 1.00 47.78 84 GLU A CA 1
ATOM 641 C C . GLU A 1 84 ? 5.527 -21.971 -33.374 1.00 47.78 84 GLU A C 1
ATOM 643 O O . GLU A 1 84 ? 5.096 -20.822 -33.469 1.00 47.78 84 GLU A O 1
ATOM 648 N N . SER A 1 85 ? 4.747 -22.997 -33.029 1.00 50.69 85 SER A N 1
ATOM 649 C CA . SER A 1 85 ? 3.365 -22.845 -32.570 1.00 50.69 85 SER A CA 1
ATOM 650 C C . SER A 1 85 ? 3.351 -21.899 -31.372 1.00 50.69 85 SER A C 1
ATOM 652 O O . SER A 1 85 ? 3.625 -22.322 -30.252 1.00 50.69 85 SER A O 1
ATOM 654 N N . ALA A 1 86 ? 3.091 -20.615 -31.621 1.00 54.00 86 ALA A N 1
ATOM 655 C CA . ALA A 1 86 ? 3.100 -19.592 -30.596 1.00 54.00 86 ALA A CA 1
ATOM 656 C C . ALA A 1 86 ? 2.047 -19.969 -29.554 1.00 54.00 86 ALA A C 1
ATOM 658 O O . ALA A 1 86 ? 0.852 -20.000 -29.850 1.00 54.00 86 ALA A O 1
ATOM 659 N N . LEU A 1 87 ? 2.507 -20.308 -28.349 1.00 58.44 87 LEU A N 1
ATOM 660 C CA . LEU A 1 87 ? 1.641 -20.457 -27.190 1.00 58.44 87 LEU A CA 1
ATOM 661 C C . LEU A 1 87 ? 0.822 -19.165 -27.081 1.00 58.44 87 LEU A C 1
ATOM 663 O O . LEU A 1 87 ? 1.385 -18.069 -27.038 1.00 58.44 87 LEU A O 1
ATOM 667 N N . GLY A 1 88 ? -0.504 -19.285 -27.132 1.00 63.06 88 GLY A N 1
ATOM 668 C CA . GLY A 1 88 ? -1.389 -18.130 -27.058 1.00 63.06 88 GLY A CA 1
ATOM 669 C C . GLY A 1 88 ? -1.175 -17.402 -25.734 1.00 63.06 88 GLY A C 1
ATOM 670 O O . GLY A 1 88 ? -1.318 -18.000 -24.673 1.00 63.06 88 GLY A O 1
ATOM 671 N N . SER A 1 89 ? -0.821 -16.119 -25.792 1.00 65.81 89 SER A N 1
ATOM 672 C CA . SER A 1 89 ? -0.721 -15.277 -24.600 1.00 65.81 89 SER A CA 1
ATOM 673 C C . SER A 1 89 ? -2.060 -14.589 -24.356 1.00 65.81 89 SER A C 1
ATOM 675 O O . SER A 1 89 ? -2.571 -13.890 -25.234 1.00 65.81 89 SER A O 1
ATOM 677 N N . VAL A 1 90 ? -2.637 -14.796 -23.171 1.00 67.12 90 VAL A N 1
ATOM 678 C CA . VAL A 1 90 ? -3.855 -14.110 -22.727 1.00 67.12 90 VAL A CA 1
ATOM 679 C C . VAL A 1 90 ? -3.469 -13.102 -21.655 1.00 67.12 90 VAL A C 1
ATOM 681 O O . VAL A 1 90 ? -3.030 -13.472 -20.569 1.00 67.12 90 VAL A O 1
ATOM 684 N N . VAL A 1 91 ? -3.648 -11.816 -21.955 1.00 72.69 91 VAL A N 1
ATOM 685 C CA . VAL A 1 91 ? -3.425 -10.734 -20.992 1.00 72.69 91 VAL A CA 1
ATOM 686 C C . VAL A 1 91 ? -4.741 -10.426 -20.290 1.00 72.69 91 VAL A C 1
ATOM 688 O O . VAL A 1 91 ? -5.685 -9.929 -20.906 1.00 72.69 91 VAL A O 1
ATOM 691 N N . VAL A 1 92 ? -4.805 -10.707 -18.990 1.00 69.19 92 VAL A N 1
ATOM 692 C CA . VAL A 1 92 ? -5.955 -10.342 -18.158 1.00 69.19 92 VAL A CA 1
ATOM 693 C C . VAL A 1 92 ? -5.838 -8.863 -17.789 1.00 69.19 92 VAL A C 1
ATOM 695 O O . VAL A 1 92 ? -4.888 -8.450 -17.128 1.00 69.19 92 VAL A O 1
ATOM 698 N N . THR A 1 93 ? -6.805 -8.054 -18.220 1.00 72.38 93 THR A N 1
ATOM 699 C CA . THR A 1 93 ? -6.913 -6.628 -17.868 1.00 72.38 93 THR A CA 1
ATOM 700 C C . THR A 1 93 ? -8.156 -6.398 -17.005 1.00 72.38 93 THR A C 1
ATOM 702 O O . THR A 1 93 ? -9.073 -7.215 -17.020 1.00 72.38 93 THR A O 1
ATOM 705 N N . ASN A 1 94 ? -8.197 -5.299 -16.242 1.00 63.75 94 ASN A N 1
ATOM 706 C CA . ASN A 1 94 ? -9.344 -4.913 -15.398 1.00 63.75 94 ASN A CA 1
ATOM 707 C C . ASN A 1 94 ? -9.749 -5.943 -14.327 1.00 63.75 94 ASN A C 1
ATOM 709 O O . ASN A 1 94 ? -10.929 -6.083 -14.010 1.00 63.75 94 ASN A O 1
ATOM 713 N N . TYR A 1 95 ? -8.785 -6.664 -13.754 1.00 71.06 95 TYR A N 1
ATOM 714 C CA . TYR A 1 95 ? -9.049 -7.493 -12.584 1.00 71.06 95 TYR A CA 1
ATOM 715 C C . TYR A 1 95 ? -9.009 -6.638 -11.312 1.00 71.06 95 TYR A C 1
ATOM 717 O O . TYR A 1 95 ? -8.194 -5.724 -11.184 1.00 71.06 95 TYR A O 1
ATOM 725 N N . MET A 1 96 ? -9.891 -6.945 -10.364 1.00 64.12 96 MET A N 1
ATOM 726 C CA . MET A 1 96 ? -9.824 -6.419 -9.004 1.00 64.12 96 MET A CA 1
ATOM 727 C C . MET A 1 96 ? -9.438 -7.571 -8.089 1.00 64.12 96 MET A C 1
ATOM 729 O O . MET A 1 96 ? -10.096 -8.609 -8.093 1.00 64.12 96 MET A O 1
ATOM 733 N N . TRP A 1 97 ? -8.363 -7.396 -7.332 1.00 74.19 97 TRP A N 1
ATOM 734 C CA . TRP A 1 97 ? -7.985 -8.311 -6.266 1.00 74.19 97 TRP A CA 1
ATOM 735 C C . TRP A 1 97 ? -8.096 -7.560 -4.941 1.00 74.19 97 TRP A C 1
ATOM 737 O O . TRP A 1 97 ? -7.751 -6.380 -4.856 1.00 74.19 97 TRP A O 1
ATOM 747 N N . ASP A 1 98 ? -8.654 -8.224 -3.936 1.00 70.88 98 ASP A N 1
ATOM 748 C CA . ASP A 1 98 ? -8.727 -7.698 -2.579 1.00 70.88 98 ASP A CA 1
ATOM 749 C C . ASP A 1 98 ? -7.357 -7.892 -1.919 1.00 70.88 98 ASP A C 1
ATOM 751 O O . ASP A 1 98 ? -6.857 -9.013 -1.845 1.00 70.88 98 ASP A O 1
ATOM 755 N N . GLN A 1 99 ? -6.746 -6.803 -1.447 1.00 66.31 99 GLN A N 1
ATOM 756 C CA . GLN A 1 99 ? -5.444 -6.824 -0.769 1.00 66.31 99 GLN A CA 1
ATOM 757 C C . GLN A 1 99 ? -5.436 -7.609 0.549 1.00 66.31 99 GLN A C 1
ATOM 759 O O . GLN A 1 99 ? -4.369 -7.804 1.132 1.00 66.31 99 GLN A O 1
ATOM 764 N N . THR A 1 100 ? -6.600 -8.024 1.049 1.00 73.88 100 THR A N 1
ATOM 765 C CA . THR A 1 100 ? -6.706 -8.847 2.257 1.00 73.88 100 THR A CA 1
ATOM 766 C C . THR A 1 100 ? -6.503 -10.343 2.018 1.00 73.88 100 THR A C 1
ATOM 768 O O . THR A 1 100 ? -6.310 -11.062 2.999 1.00 73.88 100 THR A O 1
ATOM 771 N N . ASP A 1 101 ? -6.514 -10.814 0.765 1.00 69.25 101 ASP A N 1
ATOM 772 C CA . ASP A 1 101 ? -6.209 -12.207 0.425 1.00 69.25 101 ASP A CA 1
ATOM 773 C C . ASP A 1 101 ? -4.754 -12.318 -0.057 1.00 69.25 101 ASP A C 1
ATOM 775 O O . ASP A 1 101 ? -4.323 -11.607 -0.967 1.00 69.25 101 ASP A O 1
ATOM 779 N N . ASP A 1 102 ? -3.986 -13.222 0.552 1.00 72.88 102 ASP A N 1
ATOM 780 C CA . ASP A 1 102 ? -2.564 -13.422 0.241 1.00 72.88 102 ASP A CA 1
ATOM 781 C C . ASP A 1 102 ? -2.358 -14.084 -1.143 1.00 72.88 102 ASP A C 1
ATOM 783 O O . ASP A 1 102 ? -1.224 -14.214 -1.612 1.00 72.88 102 ASP A O 1
ATOM 787 N N . PHE A 1 103 ? -3.439 -14.524 -1.808 1.00 68.75 103 PHE A N 1
ATOM 788 C CA . PHE A 1 103 ? -3.390 -15.296 -3.051 1.00 68.75 103 PHE A CA 1
ATOM 789 C C . PHE A 1 103 ? -4.375 -14.798 -4.116 1.00 68.75 103 PHE A C 1
ATOM 791 O O . PHE A 1 103 ? -5.548 -14.549 -3.850 1.00 68.75 103 PHE A O 1
ATOM 798 N N . VAL A 1 104 ? -3.930 -14.784 -5.376 1.00 70.88 104 VAL A N 1
ATOM 799 C CA . VAL A 1 104 ? -4.792 -14.549 -6.545 1.00 70.88 104 VAL A CA 1
ATOM 800 C C . VAL A 1 104 ? -5.190 -15.891 -7.161 1.00 70.88 104 VAL A C 1
ATOM 802 O O . VAL A 1 104 ? -4.331 -16.687 -7.539 1.00 70.88 104 VAL A O 1
ATOM 805 N N . LYS A 1 105 ? -6.498 -16.154 -7.284 1.00 75.81 105 LYS A N 1
ATOM 806 C CA . LYS A 1 105 ? -7.036 -17.375 -7.909 1.00 75.81 105 LYS A CA 1
ATOM 807 C C . LYS A 1 105 ? -7.549 -17.062 -9.310 1.00 75.81 105 LYS A C 1
ATOM 809 O O . LYS A 1 105 ? -8.484 -16.283 -9.466 1.00 75.81 105 LYS A O 1
ATOM 814 N N . ILE A 1 106 ? -6.956 -17.695 -10.318 1.00 72.50 106 ILE A N 1
ATOM 815 C CA . ILE A 1 106 ? -7.372 -17.580 -11.720 1.00 72.50 106 ILE A CA 1
ATOM 816 C C . ILE A 1 106 ? -7.985 -18.916 -12.139 1.00 72.50 106 ILE A C 1
ATOM 818 O O . ILE A 1 106 ? -7.340 -19.957 -12.031 1.00 72.50 106 ILE A O 1
ATOM 822 N N . TYR A 1 107 ? -9.230 -18.883 -12.613 1.00 72.94 107 TYR A N 1
ATOM 823 C CA . TYR A 1 107 ? -9.919 -20.050 -13.160 1.00 72.94 107 TYR A CA 1
ATOM 824 C C . TYR A 1 107 ? -9.897 -19.961 -14.683 1.00 72.94 107 TYR A C 1
ATOM 826 O O . TYR A 1 107 ? -10.416 -19.004 -15.254 1.00 72.94 107 TYR A O 1
ATOM 834 N N . ILE A 1 108 ? -9.279 -20.946 -15.330 1.00 70.38 108 ILE A N 1
ATOM 835 C CA . ILE A 1 108 ? -9.198 -21.036 -16.788 1.00 70.38 108 ILE A CA 1
ATOM 836 C C . ILE A 1 108 ? -10.042 -22.233 -17.209 1.00 70.38 108 ILE A C 1
ATOM 838 O O . ILE A 1 108 ? -9.783 -23.358 -16.780 1.00 70.38 108 ILE A O 1
ATOM 842 N N . GLU A 1 109 ? -11.061 -21.989 -18.027 1.00 68.00 109 GLU A N 1
ATOM 843 C CA . GLU A 1 109 ? -11.836 -23.056 -18.652 1.00 68.00 109 GLU A CA 1
ATOM 844 C C . GLU A 1 109 ? -11.169 -23.442 -19.973 1.00 68.00 109 GLU A C 1
ATOM 846 O O . GLU A 1 109 ? -10.917 -22.596 -20.831 1.00 68.00 109 GLU A O 1
ATOM 851 N N . ILE A 1 110 ? -10.844 -24.724 -20.111 1.00 67.31 110 ILE A N 1
ATOM 852 C CA . ILE A 1 110 ? -10.197 -25.285 -21.295 1.00 67.31 110 ILE A CA 1
ATOM 853 C C . ILE A 1 110 ? -11.160 -26.309 -21.882 1.00 67.31 110 ILE A C 1
ATOM 855 O O . ILE A 1 110 ? -11.746 -27.109 -21.149 1.00 67.31 110 ILE A O 1
ATOM 859 N N . ASP A 1 111 ? -11.332 -26.276 -23.202 1.00 71.75 111 ASP A N 1
ATOM 860 C CA . ASP A 1 111 ? -12.168 -27.247 -23.896 1.00 71.75 111 ASP A CA 1
ATOM 861 C C . ASP A 1 111 ? -11.651 -28.673 -23.637 1.00 71.75 111 ASP A C 1
ATOM 863 O O . ASP A 1 111 ? -10.447 -28.933 -23.660 1.00 71.75 111 ASP A O 1
ATOM 867 N N . LYS A 1 112 ? -12.566 -29.617 -23.403 1.00 63.22 112 LYS A N 1
ATOM 868 C CA . LYS A 1 112 ? -12.282 -30.980 -22.911 1.00 63.22 112 LYS A CA 1
ATOM 869 C C . LYS A 1 112 ? -11.409 -31.808 -23.859 1.00 63.22 112 LYS A C 1
ATOM 871 O O . LYS A 1 112 ? -10.928 -32.872 -23.481 1.00 63.22 112 LYS A O 1
ATOM 876 N N . ASN A 1 113 ? -11.230 -31.327 -25.086 1.00 67.56 113 ASN A N 1
ATOM 877 C CA . ASN A 1 11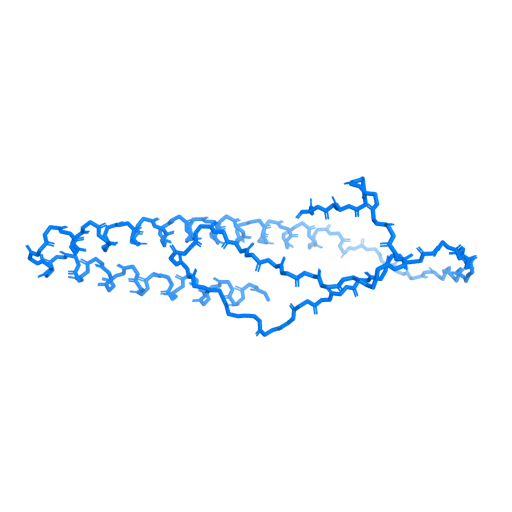3 ? -10.409 -31.942 -26.122 1.00 67.56 113 ASN A CA 1
ATOM 878 C C . ASN A 1 113 ? -8.925 -31.538 -26.039 1.00 67.56 113 ASN A C 1
ATOM 880 O O . ASN A 1 113 ? -8.103 -32.124 -26.741 1.00 67.56 113 ASN A O 1
ATOM 884 N N . TYR A 1 114 ? -8.571 -30.564 -25.194 1.00 64.75 114 TYR A N 1
ATOM 885 C CA . TYR A 1 114 ? -7.194 -30.128 -24.972 1.00 64.75 114 TYR A CA 1
ATOM 886 C C . TYR A 1 114 ? -6.652 -30.675 -23.647 1.00 64.75 114 TYR A C 1
ATOM 888 O O . TYR A 1 114 ? -7.172 -30.399 -22.570 1.00 64.75 114 TYR A O 1
ATOM 896 N N . SER A 1 115 ? -5.568 -31.446 -23.733 1.00 62.19 115 SER A N 1
ATOM 897 C CA . SER A 1 115 ? -4.763 -31.861 -22.584 1.00 62.19 115 SER A CA 1
ATOM 898 C C . SER A 1 115 ? -3.600 -30.885 -22.438 1.00 62.19 115 SER A C 1
ATOM 900 O O . SER A 1 115 ? -2.810 -30.729 -23.367 1.00 62.19 115 SER A O 1
ATOM 902 N N . LEU A 1 116 ? -3.511 -30.220 -21.285 1.00 65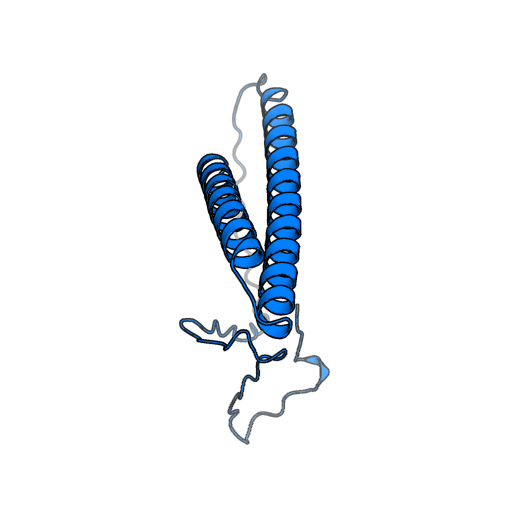.50 116 LEU A N 1
ATOM 903 C CA . LEU A 1 116 ? -2.323 -29.464 -20.900 1.00 65.50 116 LEU A CA 1
ATOM 904 C C . LEU A 1 116 ? -1.382 -30.375 -20.118 1.00 65.50 116 LEU A C 1
ATOM 906 O O . LEU A 1 116 ? -1.800 -31.032 -19.162 1.00 65.50 116 LEU A O 1
ATOM 910 N N . ASP A 1 117 ? -0.114 -30.391 -20.509 1.00 69.94 117 ASP A N 1
ATOM 911 C CA . ASP A 1 117 ? 0.939 -31.001 -19.705 1.00 69.94 117 ASP A CA 1
ATOM 912 C C . ASP A 1 117 ? 1.323 -30.034 -18.572 1.00 69.94 117 ASP A C 1
ATOM 914 O O . ASP A 1 117 ? 1.438 -28.825 -18.777 1.00 69.94 117 ASP A O 1
ATOM 918 N N . SER A 1 118 ? 1.547 -30.564 -17.368 1.00 65.12 118 SER A N 1
ATOM 919 C CA . SER A 1 118 ? 2.023 -29.811 -16.196 1.00 65.12 118 SER A CA 1
ATOM 920 C C . SER A 1 118 ? 3.293 -28.984 -16.444 1.00 65.12 118 SER A C 1
ATOM 922 O O . SER A 1 118 ? 3.528 -27.997 -15.754 1.00 65.12 118 SER A O 1
ATOM 924 N N . THR A 1 119 ? 4.091 -29.355 -17.443 1.00 68.75 119 THR A N 1
ATOM 925 C CA . THR A 1 119 ? 5.311 -28.643 -17.852 1.00 68.75 119 THR A CA 1
ATOM 926 C C . THR A 1 119 ? 5.049 -27.372 -18.665 1.00 68.75 119 THR A C 1
ATOM 928 O O . THR A 1 119 ? 5.961 -26.569 -18.847 1.00 68.75 119 THR A O 1
ATOM 931 N N . GLN A 1 120 ? 3.819 -27.161 -19.145 1.00 62.91 120 GLN A N 1
ATOM 932 C CA . GLN A 1 120 ? 3.443 -26.010 -19.977 1.00 62.91 120 GLN A CA 1
ATOM 933 C C . GLN A 1 120 ? 2.944 -24.807 -19.163 1.00 62.91 120 GLN A C 1
ATOM 935 O O . GLN A 1 120 ? 2.784 -23.719 -19.715 1.00 62.91 120 GLN A O 1
ATOM 940 N N . ILE A 1 121 ? 2.703 -24.979 -17.860 1.00 65.38 121 ILE A N 1
ATOM 941 C CA . ILE A 1 121 ? 2.305 -23.890 -16.965 1.00 65.38 121 ILE A CA 1
ATOM 942 C C . ILE A 1 121 ? 3.572 -23.312 -16.335 1.00 65.38 121 ILE A C 1
ATOM 944 O O . ILE A 1 121 ? 4.107 -23.858 -15.373 1.00 65.38 121 ILE A O 1
ATOM 948 N N . VAL A 1 122 ? 4.049 -22.196 -16.883 1.00 63.53 122 VAL A N 1
ATOM 949 C CA . VAL A 1 122 ? 5.201 -21.460 -16.350 1.00 63.53 122 VAL A CA 1
ATOM 950 C C . VAL A 1 122 ? 4.698 -20.153 -15.740 1.00 63.53 122 VAL A C 1
ATOM 952 O O . VAL A 1 122 ? 4.110 -19.330 -16.439 1.00 63.53 122 VAL A O 1
ATOM 955 N N . MET A 1 123 ? 4.906 -19.967 -14.433 1.00 57.34 123 MET A N 1
ATOM 956 C CA . MET A 1 123 ? 4.799 -18.651 -13.793 1.00 57.34 123 MET A CA 1
ATOM 957 C C . MET A 1 123 ? 6.179 -17.997 -13.842 1.00 57.34 123 MET A C 1
ATOM 959 O O . MET A 1 123 ? 7.135 -18.576 -13.324 1.00 57.34 123 MET A O 1
ATOM 963 N N . ASN A 1 124 ? 6.272 -16.830 -14.482 1.00 54.16 124 ASN A N 1
ATOM 964 C CA . ASN A 1 124 ? 7.466 -15.981 -14.446 1.00 54.16 124 ASN A CA 1
ATOM 965 C C . ASN A 1 124 ? 7.446 -15.048 -13.237 1.00 54.16 124 ASN A C 1
ATOM 967 O O . ASN A 1 124 ? 6.337 -14.591 -12.877 1.00 54.16 124 ASN A O 1
#

Sequence (124 aa):
MAAQLKKDIEEIDHNLSELLSLELLAKRQHVKTLLSKESKRLTQEKSELLAKRKELVASESLAIASNDSSSPSVATNESSARSESALGSVVVTNYMWDQTDDFVKIYIEIDKNYSLDSTQIVMN

InterPro domains:
  IPR008978 HSP20-like chaperone [SSF49764] (89-118)
  IPR052289 Calcyclin-binding ubiquitin ligase bridge [PTHR13164] (5-122)

Organism: NCBI:txid1979941

Secondary structure (DSSP, 8-state):
-HHHHHHHHHHHHHHHHHHHHHHHH--SHHHHHHHHHHHHHHHHHHHHHHHHHHHHHHHHHHHGGG--------------------PPP----S----TTSS---------TTPPPPGGG----

pLDDT: mean 75.0, std 20.29, range [32.09, 97.81]